Protein AF-A0A660QN41-F1 (afdb_monomer_lite)

Secondary structure (DSSP, 8-state):
----EEEGGGGTT--HHHHHHHHHHHT-SEEEEES-GGG--HHHHHHHHHHHT-EEEEEE----TT-

Foldseek 3Di:
DDADEEECVVVPPDDPLVVLQVCLVVVGQAYAYAQDPVVDDVVVVVVSCVVSVHDHPYYPPPDDPPD

pLDDT: mean 95.02, std 6.42, range [61.28, 98.75]

Sequence (67 aa):
MFKYSVSNWIYGDEKLEDTMKRLSKFGFDGVELMGEPDFYDPGEVNSLCEKYGLGVLSIAGIYTKGR

Structure (mmCIF, N/CA/C/O backbone):
data_AF-A0A660QN41-F1
#
_entry.id   AF-A0A660QN41-F1
#
loop_
_atom_site.group_PDB
_atom_site.id
_atom_site.type_symbol
_atom_site.label_atom_id
_atom_site.label_alt_id
_atom_site.label_comp_id
_atom_site.label_asym_id
_atom_site.label_entity_id
_atom_site.label_seq_id
_atom_site.pdbx_PDB_ins_code
_atom_site.Cartn_x
_atom_site.Cartn_y
_atom_site.Cartn_z
_atom_site.occupancy
_atom_site.B_iso_or_equiv
_atom_site.auth_seq_id
_atom_site.auth_comp_id
_atom_site.auth_asym_id
_atom_site.auth_atom_id
_atom_site.pdbx_PDB_model_num
ATOM 1 N N . MET A 1 1 ? 6.132 2.683 20.868 1.00 83.62 1 MET A N 1
ATOM 2 C CA . MET A 1 1 ? 5.118 1.688 20.463 1.00 83.62 1 MET A CA 1
ATOM 3 C C . MET A 1 1 ? 5.644 0.978 19.227 1.00 83.62 1 MET A C 1
ATOM 5 O O . MET A 1 1 ? 6.219 1.662 18.388 1.00 83.62 1 MET A O 1
ATOM 9 N N . PHE A 1 2 ? 5.521 -0.345 19.138 1.00 94.56 2 PHE A N 1
ATOM 10 C CA . PHE A 1 2 ? 5.896 -1.091 17.930 1.00 94.56 2 PHE A CA 1
ATOM 11 C C . PHE A 1 2 ? 4.830 -0.911 16.843 1.00 94.56 2 PHE A C 1
ATOM 13 O O . PHE A 1 2 ? 3.669 -0.706 17.187 1.00 94.56 2 PHE A O 1
ATOM 20 N N . LYS A 1 3 ? 5.236 -0.971 15.568 1.00 97.69 3 LYS A N 1
ATOM 21 C CA . LYS A 1 3 ? 4.326 -0.997 14.417 1.00 97.69 3 LYS A CA 1
ATOM 22 C C . LYS A 1 3 ? 4.347 -2.377 13.772 1.00 97.69 3 LYS A C 1
ATOM 24 O O . LYS A 1 3 ? 5.425 -2.954 13.618 1.00 97.69 3 LYS A O 1
ATOM 29 N N . TYR A 1 4 ? 3.188 -2.867 13.362 1.00 98.12 4 TYR A N 1
ATOM 30 C CA . TYR A 1 4 ? 3.009 -4.165 12.728 1.00 98.12 4 TYR A CA 1
ATOM 31 C C . TYR A 1 4 ? 2.584 -3.998 11.270 1.00 98.12 4 TYR A C 1
ATOM 33 O O . TYR A 1 4 ? 1.668 -3.239 10.953 1.00 98.12 4 TYR A O 1
ATOM 41 N N . SER A 1 5 ? 3.235 -4.742 10.381 1.00 98.00 5 SER A N 1
ATOM 42 C CA . SER A 1 5 ? 2.865 -4.841 8.968 1.00 98.00 5 SER A CA 1
ATOM 43 C C . SER A 1 5 ? 2.992 -6.273 8.469 1.00 98.00 5 SER A C 1
ATOM 45 O O . SER A 1 5 ? 3.543 -7.135 9.156 1.00 98.00 5 SER A O 1
ATOM 47 N N . VAL A 1 6 ? 2.454 -6.517 7.276 1.00 97.94 6 VAL A N 1
ATOM 48 C CA . VAL A 1 6 ? 2.578 -7.788 6.561 1.00 97.94 6 VAL A CA 1
ATOM 49 C C . VAL A 1 6 ? 3.105 -7.516 5.159 1.00 97.94 6 VAL A C 1
ATOM 51 O O . VAL A 1 6 ? 2.668 -6.561 4.517 1.00 97.94 6 VAL A O 1
ATOM 54 N N . SER A 1 7 ? 4.010 -8.372 4.689 1.00 97.56 7 SER A N 1
ATOM 55 C CA . SER A 1 7 ? 4.463 -8.385 3.297 1.00 97.56 7 SER A CA 1
ATOM 56 C C . SER A 1 7 ? 3.330 -8.839 2.389 1.00 97.56 7 SER A C 1
ATOM 58 O O . SER A 1 7 ? 2.851 -9.964 2.532 1.00 97.56 7 SER A O 1
ATOM 60 N N . ASN A 1 8 ? 2.877 -7.992 1.462 1.00 97.06 8 ASN A N 1
ATOM 61 C CA . ASN A 1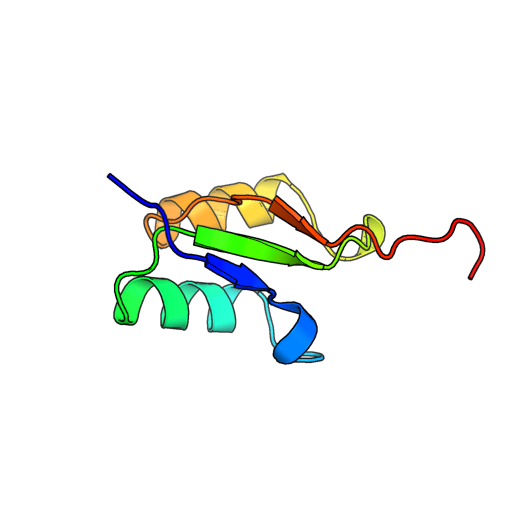 8 ? 1.792 -8.367 0.550 1.00 97.06 8 ASN A CA 1
ATOM 62 C C . ASN A 1 8 ? 2.206 -9.460 -0.451 1.00 97.06 8 ASN A C 1
ATOM 64 O O . ASN A 1 8 ? 1.343 -10.143 -0.992 1.00 97.06 8 ASN A O 1
ATOM 68 N N . TRP A 1 9 ? 3.512 -9.690 -0.623 1.00 95.00 9 TRP A N 1
ATOM 69 C CA . TRP A 1 9 ? 4.069 -10.762 -1.449 1.00 95.00 9 TRP A CA 1
ATOM 70 C C . TRP A 1 9 ? 3.506 -12.150 -1.099 1.00 95.00 9 TRP A C 1
ATOM 72 O O . TRP A 1 9 ? 3.328 -12.986 -1.983 1.00 95.00 9 TRP A O 1
ATOM 82 N N . ILE A 1 10 ? 3.154 -12.396 0.171 1.00 96.19 10 ILE A N 1
ATOM 83 C CA . ILE A 1 10 ? 2.618 -13.697 0.610 1.00 96.19 10 ILE A CA 1
ATOM 84 C C . ILE A 1 10 ? 1.220 -14.004 0.051 1.00 96.19 10 ILE A C 1
ATOM 86 O O . ILE A 1 10 ? 0.767 -15.144 0.147 1.00 96.19 10 ILE A O 1
ATOM 90 N N . TYR A 1 11 ? 0.528 -13.000 -0.495 1.00 95.94 11 TYR A N 1
ATOM 91 C CA . TYR A 1 11 ? -0.825 -13.128 -1.037 1.00 95.94 11 TYR A CA 1
ATOM 92 C C . TYR A 1 11 ? -0.855 -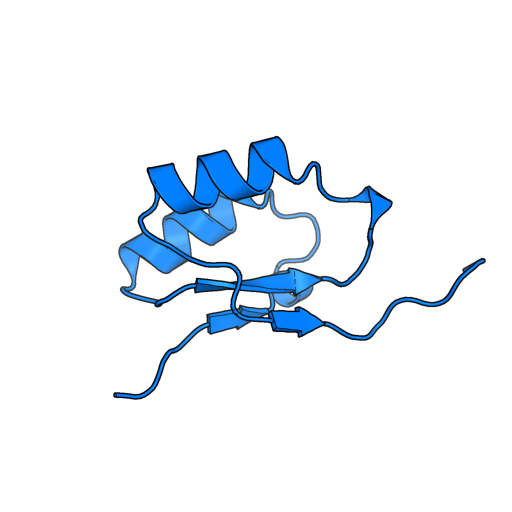13.330 -2.562 1.00 95.94 11 TYR A C 1
ATOM 94 O O . TYR A 1 11 ? -1.939 -13.455 -3.129 1.00 95.94 11 TYR A O 1
ATOM 102 N N . GLY A 1 12 ? 0.306 -13.420 -3.224 1.00 92.56 12 GLY A N 1
ATOM 103 C CA . GLY A 1 12 ? 0.394 -13.671 -4.666 1.00 92.56 12 GLY A CA 1
ATOM 104 C C . GLY A 1 12 ? -0.271 -12.567 -5.493 1.00 92.56 12 GLY A C 1
ATOM 105 O O . GLY A 1 12 ? -0.006 -11.391 -5.271 1.00 92.56 12 GLY A O 1
ATOM 106 N N . ASP A 1 13 ? -1.158 -12.950 -6.414 1.00 93.50 13 ASP A N 1
ATOM 107 C CA . ASP A 1 13 ? -1.839 -12.038 -7.353 1.00 93.50 13 ASP A CA 1
ATOM 108 C C . ASP A 1 13 ? -3.053 -11.301 -6.743 1.00 93.50 13 ASP A C 1
ATOM 110 O O . ASP A 1 13 ? -3.922 -10.791 -7.458 1.00 93.50 13 ASP A O 1
ATOM 114 N N . GLU A 1 14 ? -3.172 -11.272 -5.413 1.00 96.81 14 GLU A N 1
ATOM 115 C CA . GLU A 1 14 ? -4.231 -10.526 -4.740 1.00 96.81 14 GLU A CA 1
ATOM 116 C C . GLU A 1 14 ? -4.104 -9.017 -5.006 1.00 96.81 14 GLU A C 1
ATOM 118 O O . GLU A 1 14 ? -3.020 -8.433 -4.964 1.00 96.81 14 GLU A O 1
ATOM 123 N N . LYS A 1 15 ? -5.242 -8.349 -5.226 1.00 97.06 15 LYS A N 1
ATOM 124 C CA . LYS A 1 15 ? -5.265 -6.891 -5.356 1.00 97.06 15 LYS A CA 1
ATOM 125 C C . LYS A 1 15 ? -4.810 -6.241 -4.053 1.00 97.06 15 LYS A C 1
ATOM 127 O O . LYS A 1 15 ? -5.322 -6.567 -2.982 1.00 97.06 15 LYS A O 1
ATOM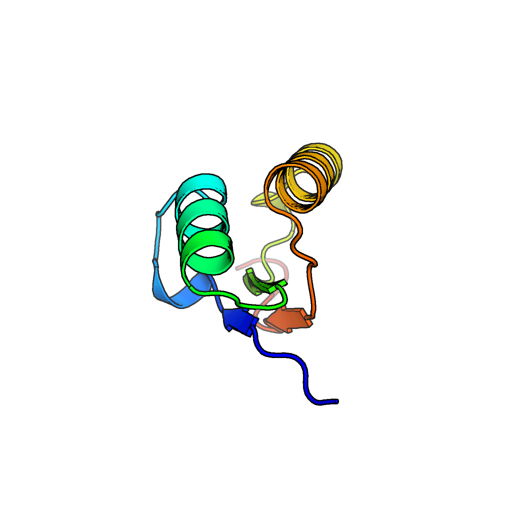 132 N N . LEU A 1 16 ? -3.956 -5.221 -4.156 1.00 97.62 16 LEU A N 1
ATOM 133 C CA . LEU A 1 16 ? -3.475 -4.471 -2.991 1.00 97.62 16 LEU A CA 1
ATOM 134 C C . LEU A 1 16 ? -4.623 -3.968 -2.099 1.00 97.62 16 LEU A C 1
ATOM 136 O O . LEU A 1 16 ? -4.521 -4.015 -0.877 1.00 97.62 16 LEU A O 1
ATOM 140 N N . GLU A 1 17 ? -5.739 -3.536 -2.689 1.00 98.31 17 GLU A N 1
ATOM 141 C CA . GLU A 1 17 ? -6.909 -3.086 -1.932 1.00 98.31 17 GLU A CA 1
ATOM 142 C C . GLU A 1 17 ? -7.510 -4.178 -1.025 1.00 98.31 17 GLU A C 1
ATOM 144 O O . GLU A 1 17 ? -7.890 -3.880 0.110 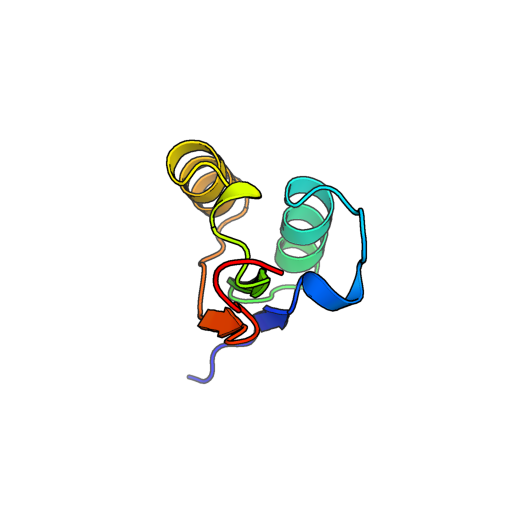1.00 98.31 17 GLU A O 1
ATOM 149 N N . ASP A 1 18 ? -7.563 -5.434 -1.473 1.00 98.50 18 ASP A N 1
ATOM 150 C CA . ASP A 1 18 ? -8.091 -6.541 -0.667 1.00 98.50 18 ASP A CA 1
ATOM 151 C C . ASP A 1 18 ? -7.172 -6.833 0.529 1.00 98.50 18 ASP A C 1
ATOM 153 O O . ASP A 1 18 ? -7.646 -7.019 1.659 1.00 98.50 18 ASP A O 1
ATOM 157 N N . THR A 1 19 ? -5.853 -6.759 0.319 1.00 98.31 19 THR A N 1
ATOM 158 C CA . THR A 1 19 ? -4.861 -6.809 1.399 1.00 98.31 19 THR A CA 1
ATOM 159 C C . THR A 1 19 ? -5.056 -5.646 2.381 1.00 98.31 19 THR A C 1
ATOM 161 O O . THR A 1 19 ? -5.207 -5.881 3.580 1.00 98.31 19 THR A O 1
ATOM 164 N N . MET A 1 20 ? -5.125 -4.398 1.909 1.00 98.56 20 MET A N 1
ATOM 165 C CA . MET A 1 20 ? -5.261 -3.203 2.760 1.00 98.56 20 MET A CA 1
ATOM 166 C C . MET A 1 20 ? -6.560 -3.221 3.577 1.00 98.56 20 MET A C 1
ATOM 168 O O . MET A 1 20 ? -6.552 -2.970 4.784 1.00 98.56 20 MET A O 1
ATOM 172 N N . LYS A 1 21 ? -7.676 -3.626 2.963 1.00 98.69 21 LYS A N 1
ATOM 173 C CA . LYS A 1 21 ? -8.959 -3.812 3.651 1.00 98.69 21 LYS A CA 1
ATOM 174 C C . LYS A 1 21 ? -8.858 -4.830 4.787 1.00 98.69 21 LYS A C 1
ATOM 176 O O . LYS A 1 21 ? -9.425 -4.616 5.861 1.00 98.69 21 LYS A O 1
ATOM 181 N N . ARG A 1 22 ? -8.136 -5.935 4.573 1.00 98.44 22 ARG A N 1
ATOM 182 C CA . ARG A 1 22 ? -7.893 -6.960 5.598 1.00 98.44 22 ARG A CA 1
ATOM 183 C C . ARG A 1 22 ? -7.016 -6.429 6.729 1.00 98.44 22 ARG A C 1
ATOM 185 O O . ARG A 1 22 ? -7.367 -6.616 7.889 1.00 98.44 22 ARG A O 1
ATOM 192 N N . LEU A 1 23 ? -5.911 -5.763 6.405 1.00 98.62 23 LEU A N 1
ATOM 193 C CA . LEU A 1 23 ? -4.975 -5.220 7.392 1.00 98.62 23 LEU A CA 1
ATOM 194 C C . LEU A 1 23 ? -5.648 -4.183 8.298 1.00 98.62 23 LEU A C 1
ATOM 196 O O . LEU A 1 23 ? -5.538 -4.277 9.520 1.00 98.62 23 LEU A O 1
ATOM 200 N N . SER A 1 24 ? -6.438 -3.283 7.710 1.00 98.69 24 SER A N 1
ATOM 201 C CA . SER A 1 24 ? -7.243 -2.301 8.443 1.00 98.69 24 SER A CA 1
ATOM 202 C C . SER A 1 24 ? -8.249 -2.975 9.380 1.00 98.69 24 SER A C 1
ATOM 204 O O . SER A 1 24 ? -8.309 -2.658 10.567 1.00 98.69 24 SER A O 1
ATOM 206 N N . LYS A 1 25 ? -8.968 -4.003 8.897 1.00 98.69 25 LYS A N 1
ATOM 207 C CA . LYS A 1 25 ? -9.919 -4.781 9.711 1.00 98.69 25 LYS A CA 1
ATOM 208 C C . LYS A 1 25 ? -9.273 -5.437 10.940 1.00 98.69 25 LYS A C 1
ATOM 210 O O . LYS A 1 25 ? -9.950 -5.592 11.954 1.00 98.69 25 LYS A O 1
ATOM 215 N N . PHE A 1 26 ? -8.012 -5.856 10.848 1.00 98.38 26 PHE A N 1
ATOM 216 C CA . PHE A 1 26 ? -7.304 -6.548 11.931 1.00 98.38 26 PHE A CA 1
ATOM 217 C C . PHE A 1 26 ? -6.378 -5.645 12.760 1.00 98.38 26 PHE A C 1
ATOM 219 O O . PHE A 1 26 ? -5.727 -6.143 13.674 1.00 98.38 26 PHE A O 1
ATOM 226 N N . GLY A 1 27 ? -6.351 -4.335 12.496 1.00 98.00 27 GLY A N 1
ATOM 227 C CA . GLY A 1 27 ? -5.613 -3.367 13.313 1.00 98.00 27 GLY A CA 1
ATOM 228 C C . GLY A 1 27 ? -4.101 -3.355 13.081 1.00 98.00 27 GLY A C 1
ATOM 229 O O . GLY A 1 27 ? -3.351 -3.041 14.001 1.00 98.00 27 GLY A O 1
ATOM 230 N N . PHE A 1 28 ? -3.646 -3.711 11.877 1.00 98.50 28 PHE A N 1
ATOM 231 C CA . PHE A 1 28 ? -2.254 -3.487 11.478 1.00 98.50 28 PHE A CA 1
ATOM 232 C C . PHE A 1 28 ? -1.984 -1.994 11.265 1.00 98.50 28 PHE A C 1
ATOM 234 O O . PHE A 1 28 ? -2.887 -1.235 10.922 1.00 98.50 28 PHE A O 1
ATOM 241 N N . ASP A 1 29 ? -0.725 -1.585 11.410 1.00 98.62 29 ASP A N 1
ATOM 242 C CA . ASP A 1 29 ? -0.291 -0.205 11.168 1.00 98.62 29 ASP A CA 1
ATOM 243 C C . ASP A 1 29 ? 0.005 0.061 9.685 1.00 98.62 29 ASP A C 1
ATOM 245 O O . ASP A 1 29 ? 0.072 1.212 9.245 1.00 98.62 29 ASP A O 1
ATOM 249 N N . GLY A 1 30 ? 0.234 -0.994 8.901 1.00 98.31 30 GLY A N 1
ATOM 250 C CA . GLY A 1 30 ? 0.562 -0.843 7.494 1.00 98.31 30 GLY A CA 1
ATOM 251 C C . GLY A 1 30 ? 0.904 -2.128 6.759 1.00 98.31 30 GLY A C 1
ATOM 252 O O . GLY A 1 30 ? 0.706 -3.236 7.256 1.00 98.31 30 GLY A O 1
ATOM 253 N N . VAL A 1 31 ? 1.444 -1.953 5.559 1.00 98.50 31 VAL A N 1
ATOM 254 C CA . VAL A 1 31 ? 1.843 -3.011 4.629 1.00 98.50 31 VAL A CA 1
ATOM 255 C C . VAL A 1 31 ? 3.330 -2.885 4.294 1.00 98.50 31 VAL A C 1
ATOM 257 O O . VAL A 1 31 ? 3.877 -1.779 4.255 1.00 98.50 31 VAL A O 1
ATOM 260 N N . GLU A 1 32 ? 3.984 -4.016 4.052 1.00 98.19 32 GLU A N 1
ATOM 261 C CA . GLU A 1 32 ? 5.235 -4.060 3.299 1.00 98.19 32 GLU A CA 1
ATOM 262 C C . GLU A 1 32 ? 4.900 -4.390 1.843 1.00 98.19 32 GLU A C 1
ATOM 264 O O . GLU A 1 32 ? 4.273 -5.416 1.566 1.00 98.19 32 GLU A O 1
ATOM 269 N N . LEU A 1 33 ? 5.300 -3.522 0.916 1.00 97.44 33 LEU A N 1
ATOM 270 C CA . LEU A 1 33 ? 5.064 -3.750 -0.509 1.00 97.44 33 LEU A CA 1
ATOM 271 C C . LEU A 1 33 ? 6.121 -4.689 -1.088 1.00 97.44 33 LEU A C 1
ATOM 273 O O . LEU A 1 33 ? 7.314 -4.523 -0.831 1.00 97.44 33 LEU A O 1
ATOM 277 N N . MET A 1 34 ? 5.700 -5.626 -1.934 1.00 95.25 34 MET A N 1
ATOM 278 C CA . MET A 1 34 ? 6.584 -6.343 -2.848 1.00 95.25 34 MET A CA 1
ATOM 279 C C . MET A 1 34 ? 7.399 -5.315 -3.638 1.00 95.25 34 MET A C 1
ATOM 281 O O . MET A 1 34 ? 6.833 -4.376 -4.186 1.00 95.25 34 MET A O 1
ATOM 285 N N . GLY A 1 35 ? 8.718 -5.462 -3.693 1.00 93.31 35 GLY A N 1
ATOM 286 C CA . GLY A 1 35 ? 9.588 -4.456 -4.301 1.00 93.31 35 GLY A CA 1
ATOM 287 C C . GLY A 1 35 ? 9.623 -4.452 -5.824 1.00 93.31 35 GLY A C 1
ATOM 288 O O . GLY A 1 35 ? 10.702 -4.239 -6.354 1.00 93.31 35 GLY A O 1
ATOM 289 N N . GLU A 1 36 ? 8.510 -4.687 -6.523 1.00 91.50 36 GLU A N 1
ATOM 290 C CA . GLU A 1 36 ? 8.450 -4.553 -7.985 1.00 91.50 36 GLU A CA 1
ATOM 291 C C . GLU A 1 36 ? 7.909 -3.174 -8.385 1.00 91.50 36 GLU A C 1
ATOM 293 O O . GLU A 1 36 ? 6.717 -2.917 -8.197 1.00 91.50 36 GLU A O 1
ATOM 298 N N . PRO A 1 37 ? 8.754 -2.262 -8.912 1.00 87.44 37 PRO A N 1
ATOM 299 C CA . PRO A 1 37 ? 8.361 -0.873 -9.160 1.00 87.44 37 PRO A CA 1
ATOM 300 C C . PRO A 1 37 ? 7.187 -0.722 -10.129 1.00 87.44 37 PRO A C 1
ATOM 302 O O . PRO A 1 37 ? 6.380 0.187 -9.965 1.00 87.44 37 PRO A O 1
AT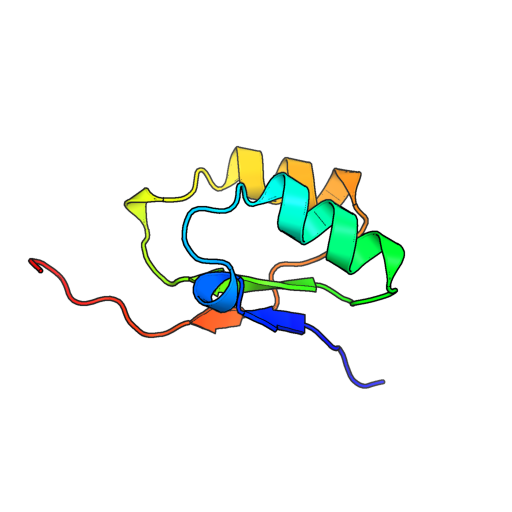OM 305 N N . ASP A 1 38 ? 7.074 -1.624 -11.104 1.00 91.19 38 ASP A N 1
ATOM 306 C CA . ASP A 1 38 ? 6.059 -1.550 -12.159 1.00 91.19 38 ASP A CA 1
ATOM 307 C C . ASP A 1 38 ? 4.675 -2.051 -11.705 1.00 91.19 38 ASP A C 1
ATOM 309 O O . ASP A 1 38 ? 3.698 -1.924 -12.440 1.00 91.19 38 ASP A O 1
ATOM 313 N N . PHE A 1 39 ? 4.563 -2.628 -10.502 1.00 91.38 39 PHE A N 1
ATOM 314 C CA . PHE A 1 39 ? 3.294 -3.158 -9.984 1.00 91.38 39 PHE A CA 1
ATOM 315 C C . PHE A 1 39 ? 2.419 -2.095 -9.317 1.00 91.38 39 PHE A C 1
ATOM 317 O O . PHE A 1 39 ? 1.240 -2.350 -9.070 1.00 91.38 39 PHE A O 1
ATOM 324 N N . TYR A 1 40 ? 2.972 -0.922 -9.001 1.00 94.25 40 TYR A N 1
ATOM 325 C CA . TYR A 1 40 ? 2.291 0.074 -8.181 1.00 94.25 40 TYR A CA 1
ATOM 326 C C . TYR A 1 40 ? 2.339 1.459 -8.810 1.00 94.25 40 TYR A C 1
ATOM 328 O O . TYR A 1 40 ? 3.410 1.971 -9.127 1.00 94.25 40 TYR A O 1
ATOM 336 N N . ASP A 1 41 ? 1.183 2.115 -8.868 1.00 96.75 41 ASP A N 1
ATOM 337 C CA . ASP A 1 41 ? 1.123 3.566 -8.984 1.00 96.75 41 ASP A CA 1
ATOM 338 C C . ASP A 1 41 ? 1.192 4.195 -7.576 1.00 96.75 41 ASP A C 1
ATOM 340 O O . ASP A 1 41 ? 0.353 3.890 -6.719 1.00 96.75 41 ASP A O 1
ATOM 344 N N . PRO A 1 42 ? 2.163 5.081 -7.288 1.00 96.69 42 PRO A N 1
ATOM 345 C CA . PRO A 1 42 ? 2.271 5.708 -5.972 1.00 96.69 42 PRO A CA 1
ATOM 346 C C . PRO A 1 42 ? 1.031 6.512 -5.554 1.00 96.69 42 PRO A C 1
ATOM 348 O O . PRO A 1 42 ? 0.739 6.604 -4.361 1.00 96.69 42 PRO A O 1
ATOM 351 N N . GLY A 1 43 ? 0.296 7.103 -6.501 1.00 98.12 43 GLY A N 1
ATOM 352 C CA . GLY A 1 43 ? -0.941 7.836 -6.228 1.00 98.12 43 GLY A CA 1
ATOM 353 C C . GLY A 1 43 ? -2.067 6.913 -5.765 1.00 98.12 43 GLY A C 1
ATOM 354 O O . GLY A 1 43 ? -2.734 7.202 -4.766 1.00 98.12 43 GLY A O 1
ATOM 355 N N . GLU A 1 44 ? -2.238 5.773 -6.430 1.00 97.94 44 GLU A N 1
ATOM 356 C CA . GLU A 1 44 ? -3.183 4.730 -6.019 1.00 97.94 44 GLU A CA 1
ATOM 357 C C . GLU A 1 44 ? -2.829 4.157 -4.641 1.00 97.94 44 GLU A C 1
ATOM 359 O O . GLU A 1 44 ? -3.701 4.041 -3.776 1.00 97.94 44 GLU A O 1
ATOM 364 N N . VAL A 1 45 ? -1.545 3.873 -4.389 1.00 98.25 45 VAL A N 1
ATOM 365 C CA . VAL A 1 45 ? -1.070 3.386 -3.082 1.00 98.25 45 VAL A CA 1
ATOM 366 C C . VAL A 1 45 ? -1.383 4.391 -1.974 1.00 98.25 45 VAL A C 1
ATOM 368 O O . VAL A 1 45 ? -1.938 4.010 -0.942 1.00 98.25 45 VAL A O 1
ATOM 371 N N . ASN A 1 46 ? -1.081 5.675 -2.183 1.00 98.44 46 ASN A N 1
ATOM 372 C CA . ASN A 1 46 ? -1.376 6.721 -1.202 1.00 98.44 46 ASN A CA 1
ATOM 373 C C . ASN A 1 46 ? -2.885 6.850 -0.945 1.00 98.44 46 ASN A C 1
ATOM 375 O O . ASN A 1 46 ? -3.304 6.933 0.209 1.00 98.44 46 ASN A O 1
ATOM 379 N N . SER A 1 47 ? -3.706 6.764 -1.995 1.00 98.69 47 SER A N 1
ATOM 380 C CA . SER A 1 47 ? -5.169 6.797 -1.872 1.00 98.69 47 SER A CA 1
ATOM 381 C C . SER A 1 47 ? -5.706 5.628 -1.034 1.00 98.69 47 SER A C 1
ATOM 383 O O . SER A 1 47 ? -6.624 5.797 -0.229 1.00 98.69 47 SER A O 1
ATOM 385 N N . LEU A 1 48 ? -5.124 4.432 -1.179 1.00 98.62 48 LEU A N 1
ATOM 386 C CA . LEU A 1 48 ? -5.476 3.263 -0.369 1.00 98.62 48 LEU A CA 1
ATOM 387 C C . LEU A 1 48 ? -5.021 3.410 1.088 1.00 98.62 48 LEU A C 1
ATOM 389 O O . LEU A 1 48 ? -5.783 3.072 1.995 1.00 98.62 48 LEU A O 1
ATOM 393 N N . CYS A 1 49 ? -3.813 3.925 1.321 1.00 98.69 49 CYS A N 1
ATOM 394 C CA . CYS A 1 49 ? -3.308 4.235 2.660 1.00 98.69 49 CYS A CA 1
ATOM 395 C C . CYS A 1 49 ? -4.267 5.167 3.415 1.00 98.69 49 CYS A C 1
ATOM 397 O O . CYS A 1 49 ? -4.685 4.847 4.529 1.00 98.69 49 CYS A O 1
ATOM 399 N N . GLU A 1 50 ? -4.691 6.266 2.784 1.00 98.69 50 GLU A N 1
ATOM 400 C CA . GLU A 1 50 ? -5.661 7.207 3.356 1.00 98.69 50 GLU A CA 1
ATOM 401 C C . GLU A 1 50 ? -7.022 6.551 3.610 1.00 98.69 50 GLU A C 1
ATOM 403 O O . GLU A 1 50 ? -7.573 6.663 4.706 1.00 98.69 50 GLU A O 1
ATOM 408 N N . LYS A 1 51 ? -7.546 5.809 2.625 1.00 98.75 51 LYS A N 1
ATOM 409 C CA . LYS A 1 51 ? -8.849 5.134 2.715 1.00 98.75 51 LYS A CA 1
ATOM 410 C C . LYS A 1 51 ? -8.930 4.135 3.872 1.00 98.75 51 LYS A C 1
ATOM 412 O O . LYS A 1 51 ? -9.991 4.002 4.481 1.00 98.75 51 LYS A O 1
ATOM 417 N N . TYR A 1 52 ? -7.844 3.415 4.148 1.00 98.75 52 TYR A N 1
ATOM 418 C CA . TYR A 1 52 ? -7.817 2.327 5.129 1.00 98.75 52 TYR A CA 1
ATOM 419 C C . TYR A 1 52 ? -7.102 2.681 6.442 1.00 98.75 52 TYR A C 1
ATOM 421 O O . TYR A 1 52 ? -7.093 1.853 7.356 1.00 98.75 52 TYR A O 1
ATOM 429 N N . GLY A 1 53 ? -6.545 3.892 6.560 1.00 98.50 53 GLY A N 1
ATOM 430 C CA . GLY A 1 53 ? -5.806 4.338 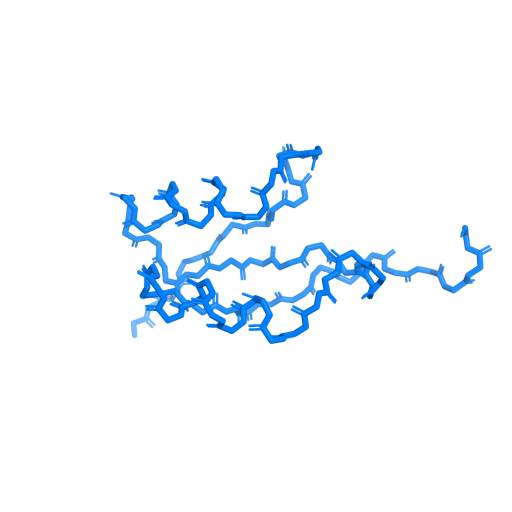7.744 1.00 98.50 53 GLY A CA 1
ATOM 431 C C . GLY A 1 53 ? -4.491 3.582 7.954 1.00 98.50 53 GLY A C 1
ATOM 432 O O . GLY A 1 53 ? -4.114 3.318 9.092 1.00 98.50 53 GLY A O 1
ATOM 433 N N . LEU A 1 54 ? -3.824 3.198 6.864 1.00 98.62 54 LEU A N 1
ATOM 434 C CA . LEU A 1 54 ? -2.606 2.383 6.856 1.00 98.62 54 LEU A CA 1
ATOM 435 C C . LEU A 1 54 ? -1.426 3.165 6.273 1.00 98.62 54 LEU A C 1
ATOM 437 O O . LEU A 1 54 ? -1.616 4.124 5.532 1.00 98.62 54 LEU A O 1
ATOM 441 N N . GLY A 1 55 ? -0.201 2.732 6.572 1.00 98.25 55 GLY A N 1
ATOM 442 C CA . GLY A 1 55 ? 1.008 3.204 5.891 1.00 98.25 55 GLY A CA 1
ATOM 443 C C . GLY A 1 55 ? 1.708 2.116 5.075 1.00 98.25 55 GLY A C 1
ATOM 444 O O . GLY A 1 55 ? 1.512 0.924 5.302 1.00 98.25 55 GLY A O 1
ATOM 445 N N . VAL A 1 56 ? 2.603 2.525 4.177 1.00 98.12 56 VAL A N 1
ATOM 446 C CA . VAL A 1 56 ? 3.663 1.645 3.661 1.00 98.12 56 VAL A CA 1
ATOM 447 C C . VAL A 1 56 ? 4.839 1.734 4.633 1.00 98.12 56 VAL A C 1
ATOM 449 O O . VAL A 1 56 ? 5.424 2.805 4.790 1.00 98.12 56 VAL A O 1
ATOM 452 N N . LEU A 1 57 ? 5.151 0.645 5.342 1.00 98.06 57 LEU A N 1
ATOM 453 C CA . LEU A 1 57 ? 6.177 0.659 6.400 1.00 98.06 57 LEU A CA 1
ATOM 454 C C . LEU A 1 57 ? 7.551 0.185 5.917 1.00 98.06 57 LEU A C 1
ATOM 456 O O . LEU A 1 57 ? 8.567 0.587 6.483 1.00 98.06 57 LEU A O 1
ATOM 460 N N . SER A 1 58 ? 7.580 -0.640 4.873 1.00 97.69 58 SER A N 1
ATOM 461 C CA . SER A 1 58 ? 8.794 -1.108 4.204 1.00 97.69 58 SER A CA 1
ATOM 462 C C . SER A 1 58 ? 8.492 -1.537 2.766 1.00 97.69 58 SER A C 1
ATOM 464 O O . SER A 1 58 ? 7.336 -1.628 2.345 1.00 97.69 58 SER A O 1
ATOM 466 N N . ILE A 1 59 ? 9.556 -1.779 2.002 1.00 96.44 59 ILE A N 1
ATOM 467 C CA . ILE A 1 59 ? 9.508 -2.365 0.663 1.00 96.44 59 ILE A CA 1
ATOM 468 C C . ILE A 1 59 ? 10.405 -3.603 0.690 1.00 96.44 59 ILE A C 1
ATOM 470 O O . ILE A 1 59 ? 11.566 -3.514 1.099 1.00 96.44 59 ILE A O 1
ATOM 474 N N . ALA A 1 60 ? 9.881 -4.749 0.260 1.00 94.62 60 ALA A N 1
ATOM 475 C CA . ALA A 1 60 ? 10.623 -5.999 0.196 1.00 94.62 60 ALA A CA 1
ATOM 476 C C . ALA A 1 60 ? 11.742 -5.894 -0.853 1.00 94.62 60 ALA A C 1
ATOM 478 O O . ALA A 1 60 ? 11.481 -5.746 -2.046 1.00 94.62 60 ALA A O 1
ATOM 479 N N . GLY A 1 61 ? 13.001 -5.984 -0.420 1.00 88.81 61 GLY A N 1
ATOM 480 C CA . GLY A 1 61 ? 14.188 -5.829 -1.271 1.00 88.81 61 GLY A CA 1
ATOM 481 C C . GLY A 1 61 ? 14.481 -7.034 -2.170 1.00 88.81 61 GLY A C 1
ATOM 482 O O . GLY A 1 61 ? 15.537 -7.645 -2.040 1.00 88.81 61 GLY A O 1
ATOM 483 N N . ILE A 1 62 ? 13.552 -7.388 -3.060 1.00 81.75 62 ILE A N 1
ATOM 484 C CA . ILE A 1 62 ? 13.659 -8.545 -3.971 1.00 81.75 62 ILE A CA 1
ATOM 485 C C . ILE A 1 62 ? 13.904 -8.157 -5.438 1.00 81.75 62 ILE A C 1
ATOM 487 O O . ILE A 1 62 ? 14.154 -9.030 -6.271 1.00 81.75 62 ILE A O 1
ATOM 491 N N . TYR A 1 63 ? 13.890 -6.857 -5.745 1.00 86.12 63 TYR A N 1
ATOM 492 C CA . TYR A 1 63 ? 14.046 -6.343 -7.103 1.00 86.12 63 TYR A CA 1
ATOM 493 C C . TYR A 1 63 ? 15.389 -6.731 -7.726 1.00 86.12 63 TYR A C 1
ATOM 495 O O . TYR A 1 63 ? 16.458 -6.514 -7.150 1.00 86.12 63 TYR A O 1
ATOM 503 N N . THR A 1 64 ? 15.350 -7.249 -8.951 1.00 85.44 64 THR A N 1
ATOM 504 C CA . THR A 1 64 ? 16.540 -7.437 -9.786 1.00 85.44 64 THR A CA 1
ATOM 505 C C . THR A 1 64 ? 16.268 -6.857 -11.162 1.00 85.44 64 THR A C 1
ATOM 507 O O . THR A 1 64 ? 15.434 -7.370 -11.900 1.00 85.44 64 THR A O 1
ATOM 510 N N . LYS A 1 65 ? 17.005 -5.808 -11.532 1.00 83.00 65 LYS A N 1
ATOM 511 C CA . LYS A 1 65 ? 16.873 -5.178 -12.848 1.00 83.00 65 LYS A CA 1
ATOM 512 C C . LYS A 1 65 ? 17.132 -6.200 -13.964 1.00 83.00 65 LYS A C 1
ATOM 514 O O . LYS A 1 65 ? 18.233 -6.742 -14.043 1.00 83.00 65 LYS A O 1
ATOM 519 N N . GLY A 1 66 ? 16.154 -6.398 -14.849 1.00 74.81 66 GLY A N 1
ATOM 520 C CA . GLY A 1 66 ? 16.287 -7.257 -16.032 1.00 74.81 66 GLY A CA 1
ATOM 521 C C . GLY A 1 66 ? 16.043 -8.751 -15.795 1.00 74.81 66 GLY A C 1
ATOM 522 O O . GLY A 1 66 ? 16.536 -9.555 -16.586 1.00 74.81 66 GLY A O 1
ATOM 523 N N . ARG A 1 67 ? 15.339 -9.116 -14.717 1.00 61.28 67 ARG A N 1
ATOM 524 C CA . ARG A 1 67 ? 14.627 -10.399 -14.644 1.00 61.28 67 ARG A CA 1
ATOM 525 C C . ARG A 1 67 ? 13.308 -10.343 -15.403 1.00 61.28 67 ARG A C 1
ATOM 527 O O . ARG A 1 67 ? 12.765 -9.226 -15.530 1.00 61.28 67 ARG A O 1
#

Radius of gyration: 11.74 Å; chains: 1; bounding box: 27×22×36 Å